Protein AF-A0A1B7LDG5-F1 (afdb_monomer)

Structure (mmCIF, N/CA/C/O backbone):
data_AF-A0A1B7LDG5-F1
#
_entry.id   AF-A0A1B7LDG5-F1
#
loop_
_atom_site.group_PDB
_atom_site.id
_atom_site.type_symbol
_atom_site.label_atom_id
_atom_site.label_alt_id
_atom_site.label_comp_id
_atom_site.label_asym_id
_atom_site.label_entity_id
_atom_site.label_seq_id
_atom_site.pdbx_PDB_ins_code
_atom_site.Cartn_x
_atom_site.Cartn_y
_atom_site.Cartn_z
_atom_site.occupancy
_atom_site.B_iso_or_equiv
_atom_site.auth_seq_id
_atom_site.auth_comp_id
_atom_site.auth_asym_id
_atom_site.auth_atom_id
_atom_site.pdbx_PDB_model_num
ATOM 1 N N . MET A 1 1 ? 10.115 2.663 17.808 1.00 43.75 1 MET A N 1
ATOM 2 C CA . MET A 1 1 ? 10.178 2.963 16.357 1.00 43.75 1 MET A CA 1
ATOM 3 C C . MET A 1 1 ? 8.755 3.232 15.886 1.00 43.75 1 MET A C 1
ATOM 5 O O . MET A 1 1 ? 7.905 2.404 16.176 1.00 43.75 1 MET A O 1
ATOM 9 N N . LYS A 1 2 ? 8.449 4.381 15.259 1.00 43.91 2 LYS A N 1
ATOM 10 C CA . LYS A 1 2 ? 7.096 4.642 14.722 1.00 43.91 2 LYS A CA 1
ATOM 11 C C . LYS A 1 2 ? 6.801 3.612 13.624 1.00 43.91 2 LYS A C 1
ATOM 13 O O . LYS A 1 2 ? 7.379 3.673 12.542 1.00 43.91 2 LYS A O 1
ATOM 18 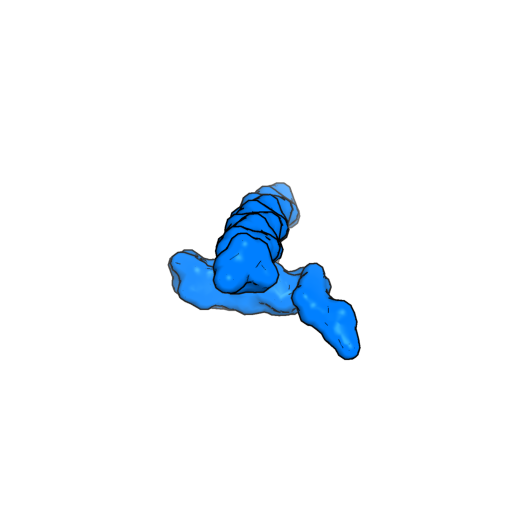N N . SER A 1 3 ? 5.945 2.649 13.927 1.00 49.72 3 SER A N 1
ATOM 19 C CA . SER A 1 3 ? 5.480 1.566 13.058 1.00 49.72 3 SER A CA 1
ATOM 20 C C . SER A 1 3 ? 4.553 2.109 11.961 1.00 49.72 3 SER A C 1
ATOM 22 O O . SER A 1 3 ? 3.343 1.927 11.998 1.00 49.72 3 SER A O 1
ATOM 24 N N . GLY A 1 4 ? 5.122 2.847 11.002 1.00 68.25 4 GLY A N 1
ATOM 25 C CA . GLY A 1 4 ? 4.363 3.430 9.887 1.00 68.25 4 GLY A CA 1
ATOM 26 C C . GLY A 1 4 ? 5.199 4.004 8.738 1.00 68.25 4 GLY A C 1
ATOM 27 O O . GLY A 1 4 ? 4.674 4.758 7.929 1.00 68.25 4 GLY A O 1
ATOM 28 N N . GLY A 1 5 ? 6.501 3.706 8.672 1.00 87.31 5 GLY A N 1
ATOM 29 C CA . GLY A 1 5 ? 7.367 4.171 7.582 1.00 87.31 5 GLY A CA 1
ATOM 30 C C . GLY A 1 5 ? 7.177 3.395 6.271 1.00 87.31 5 GLY A C 1
ATOM 31 O O . GLY A 1 5 ? 6.424 2.428 6.200 1.00 87.31 5 GLY A O 1
ATOM 32 N N . LEU A 1 6 ? 7.935 3.775 5.241 1.00 92.19 6 LEU A N 1
ATOM 33 C CA . LEU A 1 6 ? 7.876 3.187 3.896 1.00 92.19 6 LEU A CA 1
ATOM 34 C C . LEU A 1 6 ? 7.972 1.652 3.881 1.00 92.19 6 LEU A C 1
ATOM 36 O O . LEU A 1 6 ? 7.165 0.992 3.237 1.00 92.19 6 LEU A O 1
ATOM 40 N N . ALA A 1 7 ? 8.899 1.074 4.649 1.00 93.44 7 ALA A N 1
ATOM 41 C CA . ALA A 1 7 ? 9.054 -0.379 4.748 1.00 93.44 7 ALA A CA 1
ATOM 42 C C . ALA A 1 7 ? 7.796 -1.081 5.291 1.00 93.44 7 ALA A C 1
ATOM 44 O O . ALA A 1 7 ? 7.465 -2.180 4.854 1.00 93.44 7 ALA A O 1
ATOM 45 N N . HIS A 1 8 ? 7.065 -0.437 6.208 1.00 95.31 8 HIS A N 1
ATOM 46 C C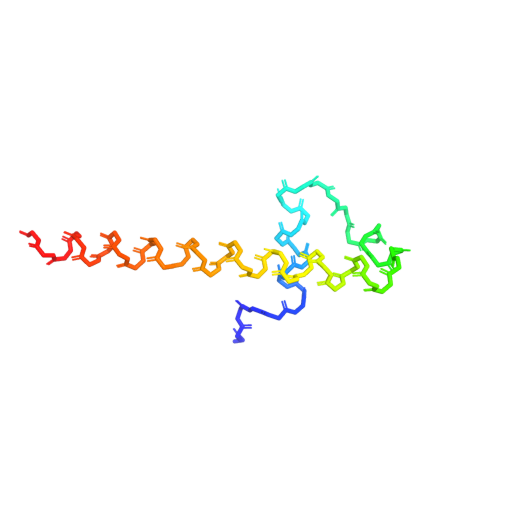A . HIS A 1 8 ? 5.809 -0.974 6.723 1.00 95.31 8 HIS A CA 1
ATOM 47 C C . HIS A 1 8 ? 4.717 -0.958 5.650 1.00 95.31 8 HIS A C 1
ATOM 49 O O . HIS A 1 8 ? 4.007 -1.945 5.494 1.00 95.31 8 HIS A O 1
ATOM 55 N N . LEU A 1 9 ? 4.615 0.124 4.871 1.00 96.31 9 LEU A N 1
ATOM 56 C CA . LEU A 1 9 ? 3.652 0.201 3.770 1.00 96.31 9 LEU A CA 1
ATOM 57 C C . LEU A 1 9 ? 3.948 -0.840 2.685 1.00 96.31 9 LEU A C 1
ATOM 59 O O . LEU A 1 9 ? 3.032 -1.519 2.237 1.00 96.31 9 LEU A O 1
ATOM 63 N N . VAL A 1 10 ? 5.217 -1.034 2.316 1.00 97.12 10 VAL A N 1
ATOM 64 C CA . VAL A 1 10 ? 5.608 -2.078 1.351 1.00 97.12 10 VAL A CA 1
ATOM 65 C C . VAL A 1 10 ? 5.303 -3.477 1.894 1.00 97.12 10 VAL A C 1
ATOM 67 O O . VAL A 1 10 ? 4.776 -4.314 1.166 1.00 97.12 10 VAL A O 1
ATOM 70 N N . HIS A 1 11 ? 5.548 -3.724 3.183 1.00 96.69 11 HIS A N 1
ATOM 71 C CA . HIS A 1 11 ? 5.146 -4.975 3.829 1.00 96.69 11 HIS A CA 1
ATOM 72 C C . HIS A 1 11 ? 3.625 -5.201 3.763 1.00 96.69 11 HIS A C 1
ATOM 74 O O . HIS A 1 11 ? 3.186 -6.298 3.431 1.00 96.69 11 HIS A O 1
ATOM 80 N N . GLN A 1 12 ? 2.818 -4.169 4.025 1.00 97.38 12 GLN A N 1
ATOM 81 C CA . GLN A 1 12 ? 1.355 -4.245 3.939 1.00 97.38 12 GLN A CA 1
ATOM 82 C C . GLN A 1 12 ? 0.870 -4.503 2.507 1.00 97.38 12 GLN A C 1
ATOM 84 O O . GLN A 1 12 ? -0.015 -5.331 2.301 1.00 97.38 12 GLN A O 1
ATOM 89 N N . ILE A 1 13 ? 1.483 -3.854 1.513 1.00 97.50 13 ILE A N 1
ATOM 90 C CA . ILE A 1 13 ? 1.213 -4.104 0.091 1.00 97.50 13 ILE A CA 1
ATOM 91 C C . ILE A 1 13 ? 1.479 -5.574 -0.247 1.00 97.50 13 ILE A C 1
ATOM 93 O O . ILE A 1 13 ? 0.622 -6.222 -0.851 1.00 97.50 13 ILE A O 1
ATOM 97 N N . PHE A 1 14 ? 2.621 -6.115 0.185 1.00 98.00 14 PHE A N 1
ATOM 98 C CA . PHE A 1 14 ? 2.973 -7.515 -0.040 1.00 98.00 14 PHE A CA 1
ATOM 99 C C . PHE A 1 14 ? 1.966 -8.470 0.608 1.00 98.00 14 PHE A C 1
ATOM 101 O O . PHE A 1 14 ? 1.422 -9.333 -0.073 1.00 98.00 14 PHE A O 1
ATOM 108 N N . GLN A 1 15 ? 1.653 -8.284 1.892 1.00 97.75 15 GLN A N 1
ATOM 109 C CA . GLN A 1 15 ? 0.715 -9.155 2.609 1.00 97.75 15 GLN A CA 1
ATOM 110 C C . GLN A 1 15 ? -0.692 -9.155 1.994 1.00 97.75 15 GLN A C 1
ATOM 112 O O . GLN A 1 15 ? -1.360 -10.184 1.996 1.00 97.75 15 GLN A O 1
ATOM 117 N N . ARG A 1 16 ? -1.149 -8.014 1.464 1.00 95.75 16 ARG A N 1
ATOM 118 C CA . ARG A 1 16 ? -2.517 -7.862 0.939 1.00 95.75 16 ARG A CA 1
ATOM 119 C C . ARG A 1 16 ? -2.666 -8.260 -0.522 1.00 95.75 16 ARG A C 1
ATOM 121 O O . ARG A 1 16 ? -3.719 -8.754 -0.906 1.00 95.75 16 ARG A O 1
ATOM 128 N N . THR A 1 17 ? -1.653 -7.995 -1.344 1.00 97.00 17 THR A N 1
ATOM 129 C CA . THR A 1 17 ? -1.745 -8.159 -2.806 1.00 97.00 17 THR A CA 1
ATOM 130 C C . THR A 1 17 ? -0.860 -9.274 -3.350 1.00 97.00 17 THR A C 1
ATOM 132 O O . THR A 1 17 ? -1.000 -9.645 -4.510 1.00 97.00 17 THR A O 1
ATOM 135 N N . GLY A 1 18 ? 0.067 -9.790 -2.541 1.00 97.94 18 GLY A N 1
ATOM 136 C CA . GLY A 1 18 ? 1.094 -10.734 -2.976 1.00 97.94 18 GLY A CA 1
ATOM 137 C C . GLY A 1 18 ? 2.230 -10.096 -3.777 1.00 97.94 18 GLY A C 1
ATOM 138 O O . GLY A 1 18 ? 3.156 -10.809 -4.145 1.00 97.94 18 GLY A O 1
ATOM 139 N N . LEU A 1 19 ? 2.201 -8.779 -4.030 1.00 97.81 19 LEU A N 1
ATOM 140 C CA . LEU A 1 19 ? 3.253 -8.095 -4.781 1.00 97.81 19 LEU A CA 1
ATOM 141 C C . LEU A 1 19 ? 4.561 -8.072 -3.973 1.00 97.81 19 LEU A C 1
ATOM 143 O O . LEU A 1 19 ? 4.609 -7.410 -2.928 1.00 97.81 19 LEU A O 1
ATOM 147 N N . PRO A 1 20 ? 5.627 -8.744 -4.436 1.00 97.69 20 PRO A N 1
ATOM 148 C CA . PRO A 1 20 ? 6.869 -8.796 -3.692 1.00 97.69 20 PRO A CA 1
ATOM 149 C C . PRO A 1 20 ? 7.609 -7.441 -3.743 1.00 97.69 20 PRO A C 1
ATOM 151 O O . PRO A 1 20 ? 7.368 -6.614 -4.633 1.00 97.69 20 PRO A O 1
ATOM 154 N N . PRO A 1 21 ? 8.489 -7.151 -2.764 1.00 97.25 21 PRO A N 1
ATOM 155 C CA . PRO A 1 21 ? 9.121 -5.837 -2.653 1.00 97.25 21 PRO A CA 1
ATOM 156 C C . PRO A 1 21 ? 9.965 -5.429 -3.867 1.00 97.25 21 PRO A C 1
ATOM 158 O O . PRO A 1 21 ? 9.970 -4.259 -4.238 1.00 97.25 21 PRO A O 1
ATOM 161 N N . ASP A 1 22 ? 10.676 -6.363 -4.489 1.00 98.06 22 ASP A N 1
ATOM 162 C CA . ASP A 1 22 ? 11.478 -6.131 -5.693 1.00 98.06 22 ASP A CA 1
ATOM 163 C C . ASP A 1 22 ? 10.609 -5.677 -6.875 1.00 98.06 22 ASP A C 1
ATOM 165 O O . ASP A 1 22 ? 10.928 -4.679 -7.526 1.00 98.06 22 ASP A O 1
ATOM 169 N N . GLU A 1 23 ? 9.451 -6.309 -7.079 1.00 98.25 23 GLU A N 1
ATOM 170 C CA . GLU A 1 23 ? 8.482 -5.872 -8.085 1.00 98.25 23 GLU A CA 1
ATOM 171 C C . GLU A 1 23 ? 7.862 -4.509 -7.760 1.00 98.25 23 GLU A C 1
ATOM 173 O O . GLU A 1 23 ? 7.578 -3.731 -8.672 1.00 98.25 23 GLU A O 1
ATOM 178 N N . PHE A 1 24 ? 7.650 -4.181 -6.482 1.00 98.12 24 PHE A N 1
ATOM 179 C CA . PHE A 1 24 ? 7.223 -2.837 -6.086 1.00 98.12 24 PHE A CA 1
ATOM 180 C C . PHE A 1 24 ? 8.258 -1.783 -6.507 1.00 98.12 24 PHE A C 1
ATOM 182 O O . PHE A 1 24 ? 7.896 -0.783 -7.130 1.00 98.12 24 PHE A O 1
ATOM 189 N N . TRP A 1 25 ? 9.542 -2.018 -6.227 1.00 97.62 25 TRP A N 1
ATOM 190 C CA . TRP A 1 25 ? 10.616 -1.079 -6.569 1.00 97.62 25 TRP A CA 1
ATOM 191 C C . TRP A 1 25 ? 10.886 -0.976 -8.070 1.00 97.62 25 TRP A C 1
ATOM 193 O O . TRP A 1 25 ? 11.309 0.082 -8.536 1.00 97.62 25 TRP A O 1
ATOM 203 N N . ALA A 1 26 ? 10.597 -2.030 -8.832 1.00 98.38 26 ALA A N 1
ATOM 204 C CA . ALA A 1 26 ? 10.705 -2.019 -10.287 1.00 98.38 26 ALA A CA 1
ATOM 205 C C . ALA A 1 26 ? 9.628 -1.152 -10.973 1.00 98.38 26 ALA A C 1
ATOM 207 O O . ALA A 1 26 ? 9.803 -0.742 -12.122 1.00 98.38 26 ALA A O 1
ATOM 208 N N . LYS A 1 27 ? 8.507 -0.848 -10.300 1.00 97.75 27 LYS A N 1
ATOM 209 C CA . LYS A 1 27 ? 7.423 -0.037 -10.885 1.00 97.75 27 LYS A CA 1
ATOM 210 C C . LYS A 1 27 ? 7.834 1.431 -11.063 1.00 97.75 27 LYS A C 1
ATOM 212 O O . LYS A 1 27 ? 8.627 1.944 -10.276 1.00 97.75 27 LYS A O 1
ATOM 217 N N . PRO A 1 28 ? 7.240 2.169 -12.021 1.00 98.62 28 PRO A N 1
ATOM 218 C CA . PRO A 1 28 ? 7.452 3.609 -12.147 1.00 98.62 28 PRO A CA 1
ATOM 219 C C . PRO A 1 28 ? 7.119 4.361 -10.854 1.00 98.62 28 PRO A C 1
ATOM 221 O O . PRO A 1 28 ? 6.176 4.006 -10.143 1.00 98.62 28 PRO A O 1
ATOM 224 N N . ARG A 1 29 ? 7.834 5.461 -10.583 1.00 97.69 29 ARG A N 1
ATOM 225 C CA . ARG A 1 29 ? 7.683 6.241 -9.340 1.00 97.69 29 ARG A CA 1
ATOM 226 C C . ARG A 1 29 ? 6.233 6.649 -9.054 1.00 97.69 29 ARG A C 1
ATOM 228 O O . ARG A 1 29 ? 5.808 6.589 -7.907 1.00 97.69 29 ARG A O 1
ATOM 235 N N . GLY A 1 30 ? 5.468 7.021 -10.082 1.00 98.38 30 GLY A N 1
ATOM 236 C CA . GLY A 1 30 ? 4.050 7.368 -9.932 1.00 98.38 30 GLY A CA 1
ATOM 237 C C . GLY A 1 30 ? 3.199 6.202 -9.423 1.00 98.38 30 GLY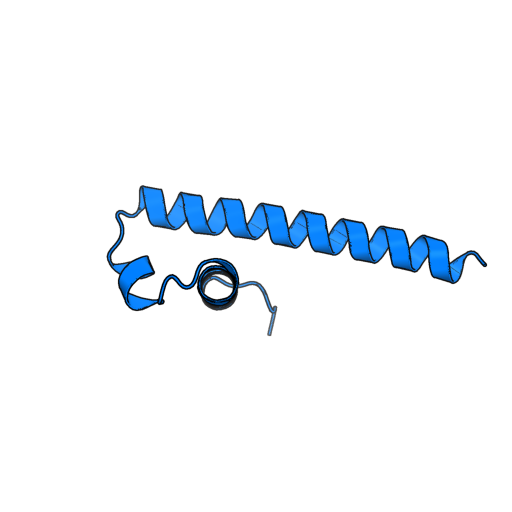 A C 1
ATOM 238 O O . GLY A 1 30 ? 2.396 6.382 -8.512 1.00 98.38 30 GLY A O 1
ATOM 239 N N . ALA A 1 31 ? 3.433 4.993 -9.939 1.00 98.31 31 ALA A N 1
ATOM 240 C CA . ALA A 1 31 ? 2.748 3.791 -9.476 1.00 98.31 31 ALA A CA 1
ATOM 241 C C . ALA A 1 31 ? 3.147 3.441 -8.035 1.00 98.31 31 ALA A C 1
ATOM 243 O O . ALA A 1 31 ? 2.274 3.160 -7.221 1.00 98.31 31 ALA A O 1
ATOM 244 N N . GLN A 1 32 ? 4.436 3.543 -7.690 1.00 98.25 32 GLN A N 1
ATOM 245 C CA . GLN A 1 32 ? 4.898 3.349 -6.310 1.00 98.25 32 GLN A CA 1
ATOM 246 C C . GLN A 1 32 ? 4.180 4.300 -5.342 1.00 98.25 32 GLN A C 1
ATOM 248 O O . GLN A 1 32 ? 3.631 3.863 -4.334 1.00 98.25 32 GLN A O 1
ATOM 253 N N . LEU A 1 33 ? 4.147 5.599 -5.66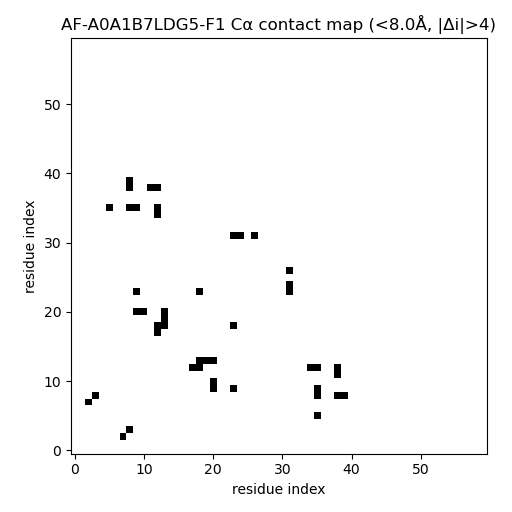5 1.00 98.19 33 LEU A N 1
ATOM 254 C CA . LEU A 1 33 ? 3.496 6.618 -4.838 1.00 98.19 33 LEU A CA 1
ATOM 255 C C . LEU A 1 33 ? 1.999 6.358 -4.681 1.00 98.19 33 LEU A C 1
ATOM 257 O O . LEU A 1 33 ? 1.485 6.448 -3.569 1.00 98.19 33 LEU A O 1
ATOM 261 N N . PHE A 1 34 ? 1.320 6.000 -5.771 1.00 98.19 34 PHE A N 1
ATOM 262 C CA . PHE A 1 34 ? -0.096 5.662 -5.732 1.00 98.19 34 PHE A CA 1
ATOM 263 C C . PHE A 1 34 ? -0.355 4.468 -4.807 1.00 98.19 34 PHE A C 1
ATOM 265 O O . PHE A 1 34 ? -1.171 4.566 -3.898 1.00 98.19 34 PHE A O 1
ATOM 272 N N . MET A 1 35 ? 0.400 3.378 -4.960 1.00 98.00 35 MET A N 1
ATOM 273 C CA . MET A 1 35 ? 0.252 2.182 -4.126 1.00 98.00 35 MET A CA 1
ATOM 274 C C . MET A 1 35 ? 0.486 2.466 -2.638 1.00 98.00 35 MET A C 1
ATOM 276 O O . MET A 1 35 ? -0.267 1.982 -1.790 1.00 98.00 35 MET A O 1
ATOM 280 N N . LEU A 1 36 ? 1.501 3.272 -2.312 1.00 97.31 36 LEU A N 1
ATOM 281 C CA . LEU A 1 36 ? 1.776 3.683 -0.935 1.00 97.31 36 LEU A CA 1
ATOM 282 C C . LEU A 1 36 ? 0.631 4.520 -0.360 1.00 97.31 36 LEU A C 1
ATOM 284 O O . LEU A 1 36 ? 0.167 4.231 0.741 1.00 97.31 36 LEU A O 1
ATOM 288 N N . ALA A 1 37 ? 0.157 5.518 -1.110 1.00 97.31 3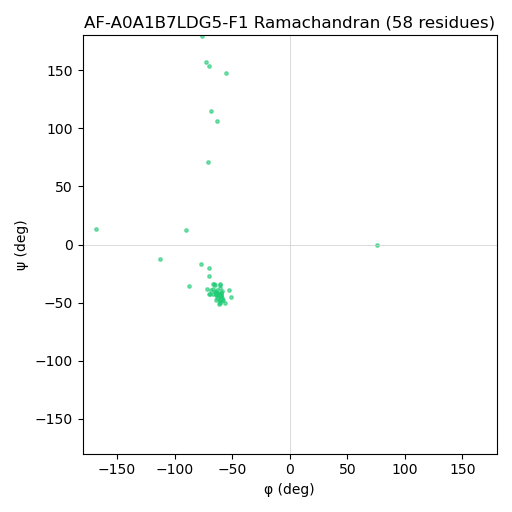7 ALA A N 1
ATOM 289 C CA . ALA A 1 37 ? -0.925 6.398 -0.684 1.00 97.31 37 ALA A CA 1
ATOM 290 C C . ALA A 1 37 ? -2.240 5.628 -0.487 1.00 97.31 37 ALA A C 1
ATOM 292 O O . ALA A 1 37 ? -2.880 5.769 0.553 1.00 97.31 37 ALA A O 1
ATOM 293 N N . SER A 1 38 ? -2.609 4.757 -1.432 1.00 97.12 38 SER A N 1
ATOM 294 C CA . SER A 1 38 ? -3.793 3.900 -1.314 1.00 97.12 38 SER A CA 1
ATOM 295 C C . SER A 1 38 ? -3.713 2.993 -0.088 1.00 97.12 38 SER A C 1
ATOM 297 O O . SER A 1 38 ? -4.673 2.892 0.670 1.00 97.12 38 SER A O 1
ATOM 299 N N . THR A 1 39 ? -2.553 2.380 0.152 1.00 96.44 39 THR A N 1
ATOM 300 C CA . THR A 1 39 ? -2.350 1.526 1.331 1.00 96.44 39 THR A CA 1
ATOM 301 C C . THR A 1 39 ? -2.471 2.327 2.623 1.00 96.44 39 THR A C 1
ATOM 303 O O . THR A 1 39 ? -3.096 1.873 3.576 1.00 96.44 39 THR A O 1
ATOM 306 N N . GLN A 1 40 ? -1.916 3.539 2.661 1.00 96.25 40 GLN A N 1
ATOM 307 C CA . GLN A 1 40 ? -1.995 4.406 3.832 1.00 96.25 40 GLN A CA 1
ATOM 308 C C . GLN A 1 40 ? -3.439 4.812 4.165 1.00 96.25 40 GLN A C 1
ATOM 310 O O . GLN A 1 40 ? -3.793 4.828 5.342 1.00 96.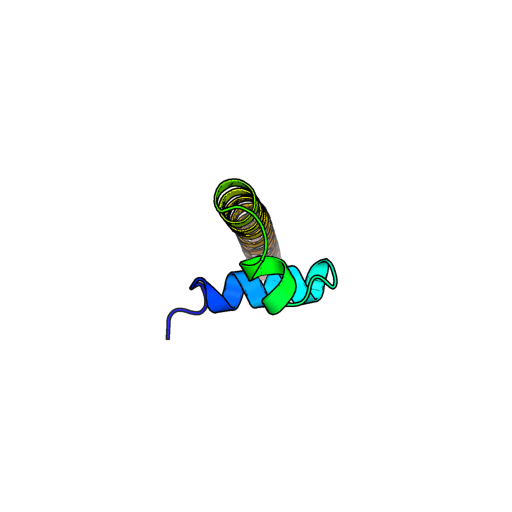25 40 GLN A O 1
ATOM 315 N N . ILE A 1 41 ? -4.270 5.094 3.154 1.00 96.69 41 ILE A N 1
ATOM 316 C CA . ILE A 1 41 ? -5.697 5.402 3.340 1.00 96.69 41 ILE A CA 1
ATOM 317 C C . ILE A 1 41 ? -6.416 4.218 3.992 1.00 96.69 41 ILE A C 1
ATOM 319 O O . ILE A 1 41 ? -7.059 4.392 5.023 1.00 96.69 41 ILE A O 1
ATOM 323 N N . VAL A 1 42 ? -6.237 3.009 3.451 1.00 96.06 42 VAL A N 1
ATOM 324 C CA . VAL A 1 42 ? -6.879 1.794 3.980 1.00 96.06 42 VAL A CA 1
ATOM 325 C C . VAL A 1 42 ? -6.493 1.546 5.441 1.00 96.06 42 VAL A C 1
ATOM 327 O O . VAL A 1 42 ? -7.361 1.297 6.273 1.00 96.06 42 VAL A O 1
ATOM 330 N N . LEU A 1 43 ? -5.206 1.662 5.778 1.00 95.00 43 LEU A N 1
ATOM 331 C CA . LEU A 1 43 ? -4.735 1.451 7.152 1.00 95.00 43 LEU A CA 1
ATOM 332 C C . LEU A 1 43 ? -5.284 2.496 8.131 1.00 95.00 43 LEU A C 1
ATOM 334 O O . LEU A 1 43 ? -5.529 2.182 9.297 1.00 95.00 43 LEU A O 1
ATOM 338 N N . GLU A 1 44 ? -5.459 3.742 7.689 1.00 94.75 44 GLU A N 1
ATOM 339 C CA . GLU A 1 44 ? -6.064 4.772 8.530 1.00 94.75 44 GLU A CA 1
ATOM 340 C C . GLU A 1 44 ? -7.557 4.501 8.743 1.00 94.75 44 GLU A C 1
ATOM 342 O O . GLU A 1 44 ? -8.025 4.570 9.877 1.00 94.75 44 GLU A O 1
ATOM 34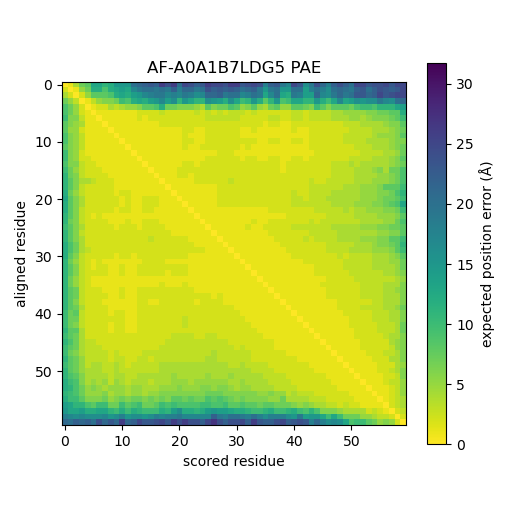7 N N . GLU A 1 45 ? -8.295 4.111 7.701 1.00 96.38 45 GLU A N 1
ATOM 348 C CA . GLU A 1 45 ? -9.704 3.721 7.826 1.00 96.38 45 GLU A CA 1
ATOM 349 C C . GLU A 1 45 ? -9.899 2.536 8.782 1.00 96.38 45 GLU A C 1
ATOM 351 O O . GLU A 1 45 ? -10.794 2.565 9.631 1.00 96.38 45 GLU A O 1
ATOM 356 N N . GLU A 1 46 ? -9.049 1.511 8.690 1.00 95.06 46 GLU A N 1
ATOM 357 C CA . GLU A 1 46 ? -9.059 0.359 9.597 1.00 95.06 46 GLU A CA 1
ATOM 358 C C . GLU A 1 46 ? -8.811 0.787 11.047 1.00 95.06 46 GLU A C 1
ATOM 360 O O . GLU A 1 46 ? -9.600 0.453 11.932 1.00 95.06 46 GLU A O 1
ATOM 365 N N . ARG A 1 47 ? -7.794 1.623 11.286 1.00 94.12 47 ARG A N 1
ATOM 366 C CA . ARG A 1 47 ? -7.500 2.162 12.621 1.00 94.12 47 ARG A CA 1
ATOM 367 C C . ARG A 1 47 ? -8.673 2.956 13.196 1.00 94.12 47 ARG A C 1
ATOM 369 O O . ARG A 1 47 ? -8.940 2.880 14.395 1.00 94.12 47 ARG A O 1
ATOM 376 N N . GLN A 1 48 ? -9.359 3.754 12.379 1.00 94.94 48 GLN A N 1
A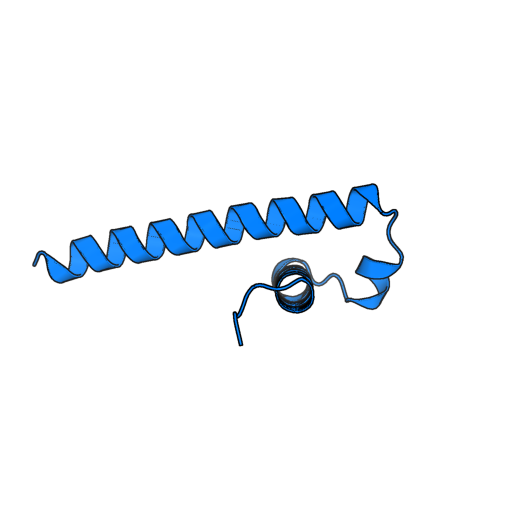TOM 377 C CA . GLN A 1 48 ? -10.521 4.518 12.839 1.00 94.94 48 GLN A CA 1
ATOM 378 C C . GLN A 1 48 ? -11.701 3.600 13.176 1.00 94.94 48 GLN A C 1
ATOM 380 O O . GLN A 1 48 ? -12.368 3.812 14.190 1.00 94.94 48 GLN A O 1
ATOM 385 N N . ARG A 1 49 ? -11.924 2.539 12.387 1.00 96.19 49 ARG A N 1
ATOM 386 C CA . ARG A 1 49 ? -12.933 1.514 12.699 1.00 96.19 49 ARG A CA 1
ATOM 387 C C . ARG A 1 49 ? -12.623 0.798 14.011 1.00 96.19 49 ARG A C 1
ATOM 389 O O . ARG A 1 49 ? -13.523 0.650 14.831 1.00 96.19 49 ARG A O 1
ATOM 396 N N . GLU A 1 50 ? -11.372 0.409 14.242 1.00 94.69 50 GLU A N 1
ATOM 397 C CA . GLU A 1 50 ? -10.940 -0.219 15.499 1.00 94.69 50 GLU A CA 1
ATOM 398 C C . GLU A 1 50 ? -11.201 0.689 16.705 1.00 94.69 50 GLU A C 1
ATOM 400 O O . GLU A 1 50 ? -11.845 0.269 17.663 1.00 94.69 50 GLU A O 1
ATOM 405 N N . LYS A 1 51 ? -10.814 1.969 16.625 1.00 94.19 51 LYS A N 1
ATOM 406 C CA . LYS A 1 51 ? -11.082 2.955 17.686 1.00 94.19 51 LYS A CA 1
ATOM 407 C C . LYS A 1 51 ? -12.573 3.136 17.967 1.00 94.19 51 LYS A C 1
ATOM 409 O O . LYS A 1 51 ? -12.973 3.241 19.128 1.00 94.19 51 LYS A O 1
ATOM 414 N N . ALA A 1 52 ? -13.398 3.188 16.920 1.00 94.00 52 ALA A N 1
ATOM 415 C CA . ALA A 1 52 ? -14.844 3.309 17.069 1.00 94.00 52 ALA A CA 1
ATOM 416 C C . ALA A 1 52 ? -15.437 2.074 17.766 1.00 94.00 52 ALA A C 1
ATOM 418 O O . ALA A 1 52 ? -16.246 2.211 18.683 1.00 94.00 52 ALA A O 1
ATOM 419 N N . LEU A 1 53 ? -14.993 0.871 17.385 1.00 93.69 53 LEU A N 1
ATOM 420 C CA . LEU A 1 53 ? -15.408 -0.380 18.022 1.00 93.69 53 LEU A CA 1
ATOM 421 C C . LEU A 1 53 ? -14.963 -0.462 19.484 1.00 93.69 53 LEU A C 1
ATOM 423 O O . LEU A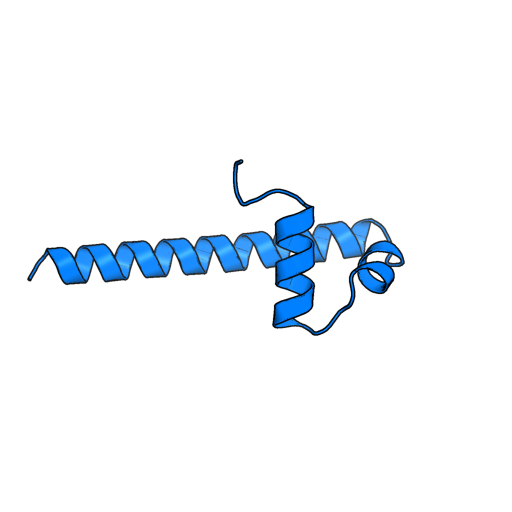 1 53 ? -15.747 -0.885 20.331 1.00 93.69 53 LEU A O 1
ATOM 427 N N . ASP A 1 54 ? -13.745 -0.034 19.800 1.00 93.50 54 ASP A N 1
ATOM 428 C CA . ASP A 1 54 ? -13.244 -0.031 21.175 1.00 93.50 54 ASP A CA 1
ATOM 429 C C . ASP A 1 54 ? -13.999 0.966 22.057 1.00 93.50 54 ASP A C 1
ATOM 431 O O . ASP A 1 54 ? -14.357 0.635 23.186 1.00 93.50 54 ASP A O 1
ATOM 435 N N . THR A 1 55 ? -14.352 2.135 21.516 1.00 92.88 55 THR A N 1
ATOM 436 C CA . THR A 1 55 ? -15.208 3.109 22.213 1.00 92.88 55 THR A CA 1
ATOM 437 C C . THR A 1 55 ? -16.586 2.512 22.524 1.00 92.88 55 THR A C 1
ATOM 439 O O . THR A 1 55 ? -17.089 2.652 23.637 1.00 92.88 55 THR A O 1
ATOM 442 N N . LEU A 1 56 ? -17.185 1.782 21.574 1.00 91.25 56 LEU A N 1
ATOM 443 C CA . LEU A 1 56 ? -18.462 1.088 21.782 1.00 91.25 56 LEU A CA 1
ATOM 444 C C . LEU A 1 56 ? -18.369 -0.044 22.818 1.00 91.25 56 LEU A C 1
ATOM 446 O O . LEU A 1 56 ? -19.340 -0.297 23.528 1.00 91.25 56 LEU A O 1
ATOM 450 N N . ARG A 1 57 ? -17.225 -0.736 22.902 1.00 90.12 57 ARG A N 1
ATOM 451 C CA . ARG A 1 57 ? -16.982 -1.799 23.893 1.00 90.12 57 ARG A CA 1
ATOM 452 C C . ARG A 1 57 ? -16.808 -1.249 25.305 1.00 90.12 57 ARG A C 1
ATOM 454 O O . ARG A 1 57 ? -17.280 -1.879 26.239 1.00 90.12 57 ARG A O 1
ATOM 461 N N . GLN A 1 58 ? -16.138 -0.106 25.450 1.00 83.06 58 GLN A N 1
ATOM 462 C CA . GLN A 1 58 ? -15.877 0.528 26.747 1.00 83.06 58 GLN A CA 1
ATOM 463 C C . GLN A 1 58 ? -17.099 1.258 27.329 1.00 83.06 58 GLN A C 1
ATOM 465 O O . GLN A 1 58 ? -17.113 1.562 28.516 1.00 83.06 58 GLN A O 1
ATOM 470 N N . GLY A 1 59 ? -18.113 1.548 26.507 1.00 75.50 59 GLY A N 1
ATOM 471 C CA . GLY A 1 59 ? -19.372 2.175 26.924 1.00 75.50 59 GLY A CA 1
ATOM 472 C C . GLY A 1 59 ? -20.492 1.206 27.337 1.00 75.50 59 GLY A C 1
ATOM 473 O O . GLY A 1 59 ? -21.638 1.645 27.431 1.00 75.50 59 GLY A O 1
ATOM 474 N N . ARG A 1 60 ? -20.197 -0.087 27.532 1.00 54.94 60 ARG A N 1
ATOM 475 C CA . ARG A 1 60 ? -21.101 -1.100 28.111 1.00 54.94 60 ARG A CA 1
ATOM 476 C C . ARG A 1 60 ? -20.586 -1.554 29.467 1.00 54.94 60 ARG A C 1
ATOM 478 O O . ARG A 1 60 ? -21.443 -1.942 30.287 1.00 54.94 60 ARG A O 1
#

Organism: NCBI:txid1838280

Solvent-accessible surface area (backbone atoms only — not comparable to full-atom values): 3571 Å² total; per-residue (Å²): 128,84,93,72,48,72,70,52,49,53,51,50,48,23,77,74,70,66,50,50,68,70,63,51,70,70,43,58,68,68,58,42,51,48,53,49,51,56,52,52,52,52,54,48,54,50,52,52,50,51,53,53,51,49,53,60,61,73,75,111

Secondary structure (DSSP, 8-state):
--TTSHHHHHHHHHHHH---HHHHHHS-HHHHHHHHHHHHHHHHHHHHHHHHHHHHHHT-

Sequence (60 aa):
MKSGGLAHLVHQIFQRTGLPPDEFWAKPRGAQLFMLASTQIVLEEERQREKALDTLRQGR

Foldseek 3Di:
DPCQDPVNLQVQCCVPPVQHNVNLVVDPPVSNVVSSVVSVVVVVVVVVVVVVVVVVVVVD

Mean predicted aligned error: 4.32 Å

pLDDT: mean 91.89, std 12.85, range [43.75, 98.62]

Radius of gyration: 14.59 Å; Cα contacts (8 Å, |Δi|>4): 23; chains: 1; bounding box: 33×18×40 Å